Protein AF-A0A8T6VPX7-F1 (afdb_monomer_lite)

Structure (mmCIF, N/CA/C/O backbone):
data_AF-A0A8T6VPX7-F1
#
_entry.id   AF-A0A8T6VPX7-F1
#
loop_
_atom_site.group_PDB
_atom_site.id
_atom_site.type_symbol
_atom_site.label_atom_id
_atom_site.label_alt_id
_atom_site.label_comp_id
_atom_site.label_asym_id
_atom_site.label_entity_id
_atom_site.label_seq_id
_atom_site.pdbx_PDB_ins_code
_atom_site.Cartn_x
_atom_site.Cartn_y
_atom_site.Cartn_z
_atom_site.occupancy
_atom_site.B_iso_or_equiv
_atom_site.auth_seq_id
_atom_site.auth_comp_id
_atom_site.auth_asym_id
_atom_site.auth_atom_id
_atom_site.pdbx_PDB_model_num
ATOM 1 N N . SER A 1 1 ? -3.295 -5.985 3.991 1.00 59.53 1 SER A N 1
ATOM 2 C CA . SER A 1 1 ? -3.040 -4.641 3.441 1.00 59.53 1 SER A CA 1
ATOM 3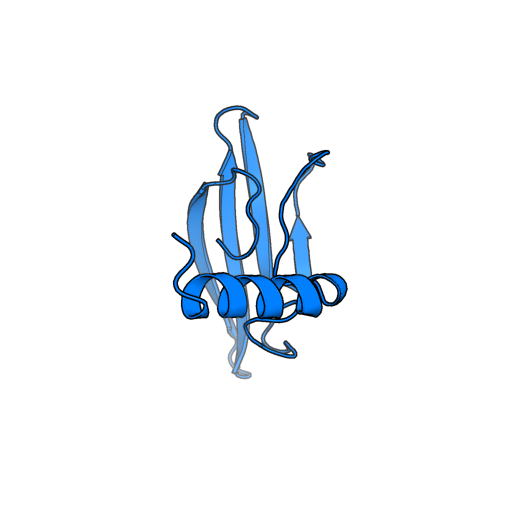 C C . SER A 1 1 ? -1.874 -4.051 4.203 1.00 59.53 1 SER A C 1
ATOM 5 O O . SER A 1 1 ? -1.848 -4.220 5.415 1.00 59.53 1 SER A O 1
ATOM 7 N N . LEU A 1 2 ? -0.921 -3.416 3.520 1.00 76.25 2 LEU A N 1
ATOM 8 C CA . LEU A 1 2 ? 0.216 -2.737 4.157 1.00 76.25 2 LEU A CA 1
ATOM 9 C C . LEU A 1 2 ? -0.209 -1.554 5.039 1.00 76.25 2 LEU A C 1
ATOM 11 O O . LEU A 1 2 ? 0.480 -1.196 5.987 1.00 76.25 2 LEU A O 1
ATOM 15 N N . ILE A 1 3 ? -1.377 -0.991 4.735 1.00 87.56 3 ILE A N 1
ATOM 16 C CA . ILE A 1 3 ? -2.014 0.085 5.484 1.00 87.56 3 ILE A CA 1
ATOM 17 C C . ILE A 1 3 ? -3.382 -0.421 5.930 1.00 87.56 3 ILE A C 1
ATOM 19 O O . ILE A 1 3 ? -4.158 -0.935 5.119 1.00 87.56 3 ILE A O 1
ATOM 23 N N . GLN A 1 4 ? -3.690 -0.297 7.216 1.00 90.69 4 GLN A N 1
ATOM 24 C CA . GLN A 1 4 ? -5.002 -0.639 7.755 1.00 90.69 4 GLN A CA 1
ATOM 25 C C . GLN A 1 4 ? -5.868 0.623 7.793 1.00 90.69 4 GLN A C 1
ATOM 27 O O . GLN A 1 4 ? -5.880 1.377 8.763 1.00 90.69 4 GLN A O 1
ATOM 32 N N . ASP A 1 5 ? -6.581 0.863 6.696 1.00 92.81 5 ASP A N 1
ATOM 33 C CA . ASP A 1 5 ? -7.401 2.060 6.472 1.00 92.81 5 ASP A CA 1
ATOM 34 C C . ASP A 1 5 ? -8.865 1.738 6.125 1.00 92.81 5 ASP A C 1
ATOM 36 O O . ASP A 1 5 ? -9.629 2.616 5.729 1.00 92.81 5 ASP A O 1
ATOM 40 N N . SER A 1 6 ? -9.278 0.480 6.295 1.00 92.94 6 SER A N 1
ATOM 41 C CA . SER A 1 6 ? -10.620 -0.023 5.958 1.00 92.94 6 SER A CA 1
ATOM 42 C C . SER A 1 6 ? -10.991 0.014 4.466 1.00 92.94 6 SER A C 1
ATOM 44 O O . SER A 1 6 ? -12.155 -0.219 4.136 1.00 92.94 6 SER A O 1
ATOM 46 N N . TYR A 1 7 ? -10.047 0.261 3.550 1.00 94.44 7 TYR A N 1
ATOM 47 C CA . TYR A 1 7 ? -10.281 0.083 2.115 1.00 94.44 7 TYR A CA 1
ATOM 48 C C . TYR A 1 7 ? -9.930 -1.353 1.717 1.00 94.44 7 TYR A C 1
ATOM 50 O O . TYR A 1 7 ? -8.776 -1.781 1.771 1.00 94.44 7 TYR A O 1
ATOM 58 N N . ARG A 1 8 ? -10.932 -2.126 1.298 1.00 94.38 8 ARG A N 1
ATOM 59 C CA . ARG A 1 8 ? -10.725 -3.504 0.841 1.00 94.38 8 ARG A CA 1
ATOM 60 C C . ARG A 1 8 ? -10.274 -3.492 -0.615 1.00 94.38 8 ARG A C 1
ATOM 62 O O . ARG A 1 8 ? -10.976 -2.948 -1.465 1.00 94.38 8 ARG A O 1
ATOM 69 N N . LEU A 1 9 ? -9.126 -4.104 -0.902 1.00 94.25 9 LEU A N 1
ATOM 70 C CA . LEU A 1 9 ? -8.625 -4.240 -2.271 1.00 94.25 9 LEU A CA 1
ATOM 71 C C . LEU A 1 9 ? -9.627 -5.013 -3.137 1.00 94.25 9 LEU A C 1
ATOM 73 O O . LEU A 1 9 ? -10.101 -6.079 -2.741 1.00 94.25 9 LEU A O 1
ATOM 77 N N . TYR A 1 10 ? -9.942 -4.461 -4.306 1.00 94.81 10 TYR A N 1
ATOM 78 C CA . TYR A 1 10 ? -10.840 -5.081 -5.289 1.00 94.81 10 TYR A CA 1
ATOM 79 C C . TYR A 1 10 ? -10.279 -5.062 -6.715 1.00 94.81 10 TYR A C 1
ATOM 81 O O . TYR A 1 10 ? -10.814 -5.740 -7.585 1.00 94.81 10 TYR A O 1
ATOM 89 N N . HIS A 1 11 ? -9.211 -4.301 -6.963 1.00 95.62 11 HIS A N 1
ATOM 90 C CA . HIS A 1 11 ? -8.605 -4.177 -8.282 1.00 95.62 11 HIS A CA 1
ATOM 91 C C . HIS A 1 11 ? -7.082 -4.105 -8.174 1.00 95.62 11 HIS A C 1
ATOM 93 O O . HIS A 1 11 ? -6.543 -3.389 -7.323 1.00 95.62 11 HIS A O 1
ATOM 99 N N . HIS A 1 12 ? -6.395 -4.831 -9.053 1.00 95.62 12 HIS A N 1
ATOM 100 C CA . HIS A 1 12 ? -4.941 -4.905 -9.128 1.00 95.62 12 HIS A CA 1
ATOM 101 C C . HIS A 1 1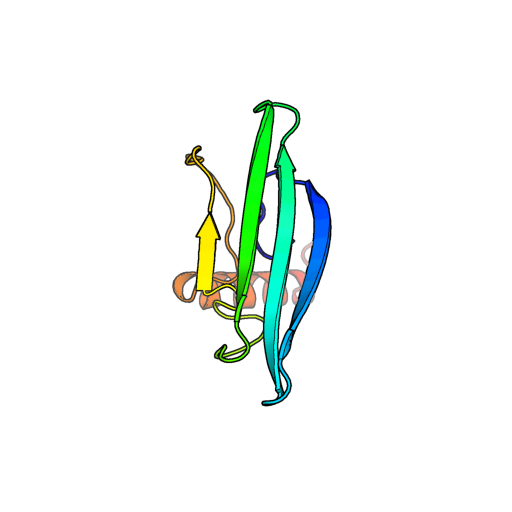2 ? -4.514 -4.875 -10.595 1.00 95.62 12 HIS A C 1
ATOM 103 O O . HIS A 1 12 ? -4.949 -5.714 -11.381 1.00 95.62 12 HIS A O 1
ATOM 109 N N . THR A 1 13 ? -3.658 -3.924 -10.964 1.00 96.88 13 THR A N 1
ATOM 110 C CA . THR A 1 13 ? -3.155 -3.795 -12.336 1.00 96.88 13 THR A CA 1
ATOM 111 C C . THR A 1 13 ? -1.656 -3.598 -12.336 1.00 96.88 13 THR A C 1
ATOM 113 O O . THR A 1 13 ? -1.138 -2.715 -11.651 1.00 96.88 13 THR A O 1
ATOM 116 N N . PHE A 1 14 ? -0.983 -4.396 -13.155 1.00 96.44 14 PHE A N 1
ATOM 117 C CA . PHE A 1 14 ? 0.430 -4.264 -13.465 1.00 96.44 14 PHE A CA 1
ATOM 118 C C . PHE A 1 14 ? 0.562 -3.602 -14.841 1.00 96.44 14 PHE A C 1
ATOM 120 O O . PHE A 1 14 ? 0.082 -4.141 -15.836 1.00 96.44 14 PHE A O 1
ATOM 127 N N . ILE A 1 15 ? 1.163 -2.414 -14.888 1.00 96.31 15 ILE A N 1
ATOM 128 C CA . ILE A 1 15 ? 1.366 -1.639 -16.119 1.00 96.31 15 ILE A CA 1
ATOM 129 C C . ILE A 1 15 ? 2.862 -1.611 -16.399 1.00 96.31 15 ILE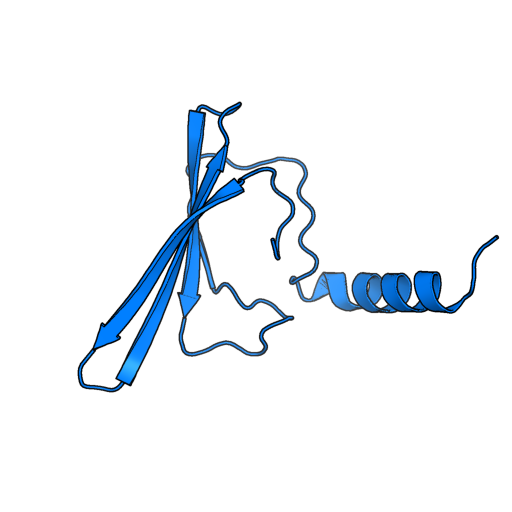 A C 1
ATOM 131 O O . ILE A 1 15 ? 3.642 -1.309 -15.495 1.00 96.31 15 ILE A O 1
ATOM 135 N N . PHE A 1 16 ? 3.256 -1.893 -17.637 1.00 96.88 16 PHE A N 1
ATOM 136 C CA . PHE A 1 16 ? 4.651 -1.898 -18.065 1.00 96.88 16 PHE A CA 1
ATOM 137 C C . PHE A 1 16 ? 4.811 -1.346 -19.481 1.00 96.88 16 PHE A C 1
ATOM 139 O O . PHE A 1 16 ? 3.837 -1.239 -20.225 1.00 96.88 16 PHE A O 1
ATOM 146 N N . ASN A 1 17 ? 6.039 -0.979 -19.843 1.00 96.75 17 ASN A N 1
ATOM 147 C CA . ASN A 1 17 ? 6.397 -0.543 -21.192 1.00 96.75 17 ASN A CA 1
ATOM 148 C C . ASN A 1 17 ? 7.535 -1.392 -21.786 1.00 96.75 17 ASN A C 1
ATOM 150 O O . ASN A 1 17 ? 8.141 -2.221 -21.106 1.00 96.75 17 ASN A O 1
ATOM 154 N N . GLU A 1 18 ? 7.857 -1.151 -23.057 1.00 97.38 18 GLU A N 1
ATOM 155 C CA . GLU A 1 18 ? 8.926 -1.848 -23.794 1.00 97.38 18 GLU A CA 1
ATOM 156 C C . GLU A 1 18 ? 10.329 -1.633 -23.195 1.00 97.38 18 GLU A C 1
ATOM 158 O O . GLU A 1 18 ? 11.244 -2.409 -23.455 1.00 97.38 18 GLU A O 1
ATOM 163 N N . LYS A 1 19 ? 10.507 -0.608 -22.351 1.00 96.62 19 LYS A N 1
ATOM 164 C CA . LYS A 1 19 ? 11.764 -0.308 -21.644 1.00 96.62 19 LYS A CA 1
ATOM 165 C C . LYS A 1 19 ? 11.870 -1.017 -20.287 1.00 96.62 19 LYS A C 1
ATOM 167 O O . LYS A 1 19 ? 12.738 -0.670 -19.486 1.00 96.62 19 LYS A O 1
ATOM 172 N N . ALA A 1 20 ? 10.985 -1.979 -20.011 1.00 92.50 20 ALA A N 1
ATOM 173 C CA . ALA A 1 20 ? 10.879 -2.691 -18.736 1.00 92.50 20 ALA A CA 1
ATOM 174 C C . ALA A 1 20 ? 10.650 -1.769 -17.518 1.00 92.50 20 ALA A C 1
ATOM 176 O O . ALA A 1 20 ? 10.944 -2.127 -16.371 1.00 92.50 20 ALA A O 1
ATOM 177 N N . GLU A 1 21 ? 10.105 -0.572 -17.741 1.00 94.44 21 GLU A N 1
ATOM 178 C CA . GLU A 1 21 ? 9.563 0.238 -16.658 1.00 94.44 21 GLU A CA 1
ATOM 179 C C . GLU A 1 21 ? 8.189 -0.298 -16.283 1.00 94.44 21 GLU A C 1
ATOM 181 O O . GLU A 1 21 ? 7.439 -0.754 -17.146 1.00 94.44 21 GLU A O 1
ATOM 186 N N . TRP A 1 22 ? 7.855 -0.246 -14.995 1.00 93.50 22 TRP A N 1
ATOM 187 C CA . TRP A 1 22 ? 6.577 -0.743 -14.513 1.00 93.50 22 TRP A CA 1
ATOM 188 C C . TRP A 1 22 ? 6.073 0.006 -13.283 1.00 93.50 22 TRP A C 1
ATOM 190 O O . TRP A 1 22 ? 6.829 0.648 -12.541 1.00 93.50 22 TRP A O 1
ATOM 200 N N . ILE A 1 23 ? 4.766 -0.094 -13.076 1.00 94.19 23 ILE A N 1
ATOM 201 C CA . ILE A 1 23 ? 4.054 0.382 -11.896 1.00 94.19 23 ILE A CA 1
ATOM 202 C C . ILE A 1 23 ? 2.910 -0.584 -11.589 1.00 94.19 23 ILE A C 1
ATOM 204 O O . ILE A 1 23 ? 2.212 -1.044 -12.494 1.00 94.19 23 ILE A O 1
ATOM 208 N N . VAL A 1 24 ? 2.695 -0.870 -10.307 1.00 93.94 24 VAL A N 1
ATOM 209 C CA . VAL A 1 24 ? 1.467 -1.528 -9.856 1.00 93.94 24 VAL A CA 1
ATOM 210 C C . VAL A 1 24 ? 0.504 -0.475 -9.325 1.00 93.94 24 VAL A C 1
ATOM 212 O O . VAL A 1 24 ? 0.851 0.343 -8.471 1.00 93.94 24 VAL A O 1
ATOM 215 N N . VAL A 1 25 ? -0.726 -0.505 -9.828 1.00 94.56 25 VAL A N 1
ATOM 216 C CA . VAL A 1 25 ? -1.841 0.299 -9.326 1.00 94.56 25 VAL A CA 1
ATOM 217 C C . VAL A 1 25 ? -2.835 -0.643 -8.666 1.00 94.56 25 VAL A C 1
ATOM 219 O O . VAL A 1 25 ? -3.424 -1.506 -9.316 1.00 94.56 25 VAL A O 1
ATOM 222 N N . GLN A 1 26 ? -3.039 -0.465 -7.365 1.00 94.81 26 GLN A N 1
ATOM 223 C CA . GLN A 1 26 ? -4.070 -1.176 -6.613 1.00 94.81 26 GLN A CA 1
ATOM 224 C C . GLN A 1 26 ? -5.205 -0.216 -6.278 1.00 94.81 26 GLN A C 1
ATOM 226 O O . GLN A 1 26 ? -4.952 0.948 -5.963 1.00 94.81 26 GLN A O 1
ATOM 231 N N . GLN A 1 27 ? -6.449 -0.691 -6.324 1.00 95.19 27 GLN A N 1
ATOM 232 C CA . GLN A 1 27 ? -7.600 0.069 -5.842 1.00 95.19 27 GLN A CA 1
ATOM 233 C C . GLN A 1 27 ? -8.277 -0.669 -4.692 1.00 95.19 27 GLN A C 1
ATOM 235 O O . GLN A 1 27 ? -8.579 -1.863 -4.782 1.00 95.19 27 GLN A O 1
ATOM 240 N N . GLY A 1 28 ? -8.511 0.070 -3.612 1.00 95.44 28 GLY A N 1
ATOM 241 C CA . GLY A 1 28 ? -9.332 -0.350 -2.488 1.00 95.44 28 GLY A CA 1
ATOM 242 C C . GLY A 1 28 ? -10.646 0.418 -2.468 1.00 95.44 28 GLY A C 1
ATOM 243 O O . GLY A 1 28 ? -10.670 1.607 -2.783 1.00 95.44 28 GLY A O 1
ATOM 244 N N . ILE A 1 29 ? -11.733 -0.252 -2.096 1.00 96.00 29 ILE A N 1
ATOM 245 C CA . ILE A 1 29 ? -13.059 0.346 -1.932 1.00 96.00 29 ILE A CA 1
ATOM 246 C C . ILE A 1 29 ? -13.415 0.408 -0.449 1.00 96.00 29 ILE A C 1
ATOM 248 O O . ILE A 1 29 ? -13.179 -0.545 0.298 1.00 96.00 29 ILE A O 1
ATOM 252 N N . ASN A 1 30 ? -14.001 1.524 -0.027 1.00 95.75 30 ASN A N 1
ATOM 253 C CA . ASN A 1 30 ? -14.625 1.663 1.278 1.00 95.75 30 ASN A CA 1
ATOM 254 C C . ASN A 1 30 ? -16.123 1.895 1.070 1.00 95.75 30 ASN A C 1
ATOM 256 O O . ASN A 1 30 ? -16.559 2.986 0.710 1.00 95.75 30 ASN A O 1
ATOM 260 N N . GLN A 1 31 ? -16.917 0.849 1.298 1.00 94.75 31 GLN A N 1
ATOM 261 C CA . GLN A 1 31 ? -18.367 0.894 1.090 1.00 94.75 31 GLN A CA 1
ATOM 262 C C . GLN A 1 31 ? -19.070 1.852 2.058 1.00 94.75 31 GLN A C 1
ATOM 264 O O . GLN A 1 31 ? -20.048 2.481 1.674 1.00 94.75 31 GLN A O 1
ATOM 269 N N . LYS A 1 32 ? -18.552 2.012 3.285 1.00 94.25 32 LYS A N 1
ATOM 270 C CA . LYS A 1 32 ? -19.132 2.927 4.282 1.00 94.25 32 LYS A CA 1
ATOM 271 C C . LYS A 1 32 ? -18.978 4.390 3.867 1.00 94.25 32 LYS A C 1
ATOM 273 O O . LYS A 1 32 ? -19.874 5.186 4.104 1.00 94.25 32 LYS A O 1
ATOM 278 N N . LEU A 1 33 ? -17.845 4.730 3.253 1.00 93.88 33 LEU A N 1
ATOM 279 C CA . LEU A 1 33 ? -17.557 6.077 2.752 1.00 93.88 33 LEU A CA 1
ATOM 280 C C . LEU A 1 33 ? -18.000 6.285 1.296 1.00 93.88 33 LEU A C 1
ATOM 282 O O . LEU A 1 33 ? -17.886 7.396 0.784 1.00 93.88 33 LEU A O 1
ATOM 286 N N . GLY A 1 34 ? -18.469 5.230 0.620 1.00 94.69 34 GLY A N 1
ATOM 287 C CA . GLY A 1 34 ? -18.914 5.282 -0.773 1.00 94.69 34 GLY A CA 1
ATOM 288 C C . GLY A 1 34 ? -17.818 5.693 -1.760 1.00 94.69 34 GLY A C 1
ATOM 289 O O . GLY A 1 34 ? -18.117 6.290 -2.791 1.00 94.69 34 GLY A O 1
ATOM 290 N N . ASN A 1 35 ? -16.546 5.433 -1.450 1.00 96.06 35 ASN A N 1
ATOM 291 C CA . ASN A 1 35 ? -15.418 5.905 -2.250 1.00 96.06 35 ASN A CA 1
ATOM 292 C C . ASN A 1 35 ? -14.345 4.822 -2.463 1.00 96.06 35 ASN A C 1
ATOM 294 O O . ASN A 1 35 ? -14.364 3.743 -1.865 1.00 96.06 35 ASN A O 1
ATOM 298 N N . ALA A 1 36 ? -13.390 5.132 -3.340 1.00 95.62 36 ALA A N 1
ATOM 299 C CA . ALA A 1 36 ? -12.228 4.298 -3.611 1.00 95.62 36 ALA A CA 1
ATOM 300 C C . ALA A 1 36 ? -10.920 5.066 -3.370 1.00 95.62 36 ALA A C 1
ATOM 302 O O . ALA A 1 36 ? -10.861 6.299 -3.442 1.00 95.62 36 ALA A O 1
ATOM 303 N N . ARG A 1 37 ? -9.857 4.314 -3.094 1.00 95.38 37 ARG A N 1
ATOM 304 C CA . ARG A 1 37 ? -8.491 4.795 -2.874 1.00 95.38 37 ARG A CA 1
ATOM 305 C C . ARG A 1 37 ? -7.539 4.024 -3.778 1.00 95.38 37 ARG A C 1
ATOM 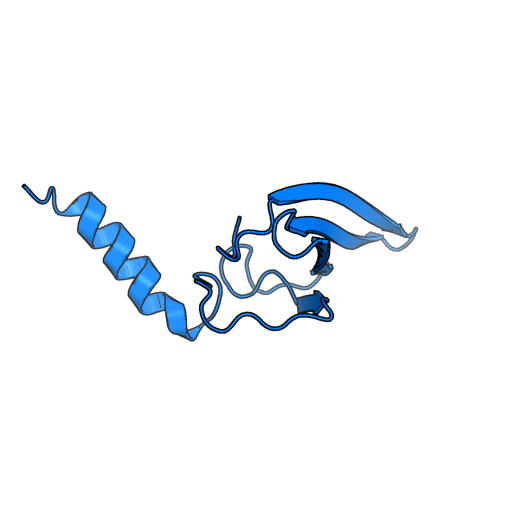307 O O . ARG A 1 37 ? -7.669 2.809 -3.911 1.00 95.38 37 ARG A O 1
ATOM 314 N N . ARG A 1 38 ? -6.589 4.726 -4.400 1.00 95.12 38 ARG A N 1
ATOM 315 C CA . ARG A 1 38 ? -5.545 4.122 -5.240 1.00 95.12 38 ARG A CA 1
ATOM 316 C C . ARG A 1 38 ? -4.209 4.107 -4.514 1.00 95.12 38 ARG A C 1
ATOM 318 O O . ARG A 1 38 ? -3.831 5.120 -3.933 1.00 95.12 38 ARG A O 1
ATOM 325 N N . TYR A 1 39 ? -3.495 2.994 -4.615 1.00 93.69 39 TYR A N 1
ATOM 326 C CA . TYR A 1 39 ? -2.135 2.817 -4.112 1.00 93.69 39 TYR A CA 1
ATOM 327 C C . TYR A 1 39 ? -1.216 2.570 -5.302 1.00 93.69 39 TYR A C 1
ATOM 329 O O . TYR A 1 39 ? -1.492 1.698 -6.130 1.00 93.69 39 TYR A O 1
ATOM 337 N N . HIS A 1 40 ? -0.156 3.363 -5.408 1.00 92.62 40 HIS A N 1
ATOM 338 C CA . HIS A 1 40 ? 0.784 3.313 -6.518 1.00 92.62 40 HIS A CA 1
ATOM 339 C C . HIS A 1 40 ? 2.147 2.811 -6.046 1.00 92.62 40 HIS A C 1
ATOM 341 O O . HIS A 1 40 ? 2.823 3.454 -5.236 1.00 92.62 40 HIS A O 1
ATOM 347 N N . TRP A 1 41 ? 2.558 1.701 -6.641 1.00 91.06 41 TRP A N 1
ATOM 348 C CA . TRP A 1 41 ? 3.787 0.982 -6.350 1.00 91.06 41 TRP A CA 1
ATOM 349 C C . TRP A 1 41 ? 4.745 1.151 -7.531 1.00 91.06 41 TRP A C 1
ATOM 351 O O . TRP A 1 41 ? 4.595 0.471 -8.553 1.00 91.06 41 TRP A O 1
ATOM 361 N N . PRO A 1 42 ? 5.691 2.094 -7.462 1.00 88.75 42 PRO A N 1
ATOM 362 C CA . PRO A 1 42 ? 6.641 2.295 -8.544 1.00 88.75 42 PRO A CA 1
ATOM 363 C C . PRO A 1 42 ? 7.691 1.179 -8.588 1.00 88.75 42 PRO A C 1
ATOM 365 O O . PRO A 1 42 ? 8.043 0.584 -7.568 1.00 88.75 42 PRO A O 1
ATOM 368 N N . ARG A 1 43 ? 8.309 0.998 -9.760 1.00 87.38 43 ARG A N 1
ATOM 369 C CA . ARG A 1 43 ? 9.498 0.146 -9.916 1.00 87.38 43 ARG A CA 1
ATOM 370 C C . ARG A 1 43 ? 10.607 0.456 -8.908 1.00 87.38 43 ARG A C 1
ATOM 372 O O . ARG A 1 43 ? 11.217 -0.459 -8.370 1.00 87.38 43 ARG A O 1
ATOM 379 N N . LYS A 1 44 ? 10.891 1.742 -8.678 1.00 85.12 44 LYS A N 1
ATOM 380 C CA . LYS A 1 44 ? 11.904 2.193 -7.712 1.00 85.12 44 LYS A CA 1
ATOM 381 C C . LYS A 1 44 ? 11.276 2.333 -6.326 1.00 85.12 44 LYS A C 1
ATOM 383 O O . LYS A 1 44 ? 10.585 3.319 -6.080 1.00 85.12 44 LYS A O 1
ATOM 388 N N . HIS A 1 45 ? 11.557 1.382 -5.448 1.00 81.38 45 HIS A N 1
ATOM 389 C CA . HIS A 1 45 ? 11.206 1.407 -4.028 1.00 81.38 45 HIS A CA 1
ATOM 390 C C . HIS A 1 45 ? 12.408 0.920 -3.207 1.00 81.38 45 HIS A C 1
ATOM 392 O O . HIS A 1 45 ? 13.251 0.191 -3.726 1.00 81.38 45 HIS A O 1
ATOM 398 N N . ASN A 1 46 ? 12.505 1.349 -1.947 1.00 74.94 46 ASN A N 1
ATOM 399 C CA . ASN A 1 46 ? 13.633 0.993 -1.081 1.00 74.94 46 ASN A CA 1
ATOM 400 C C . ASN A 1 46 ? 13.546 -0.470 -0.621 1.00 74.94 46 ASN A C 1
ATOM 402 O O . ASN A 1 46 ? 14.538 -1.190 -0.619 1.00 74.94 46 ASN A O 1
ATOM 406 N N . ASN A 1 47 ? 12.346 -0.899 -0.226 1.00 80.31 47 ASN A N 1
ATOM 407 C CA . ASN A 1 47 ? 12.029 -2.236 0.270 1.00 80.31 47 ASN A CA 1
ATOM 408 C C . ASN A 1 47 ? 10.513 -2.473 0.094 1.00 80.31 47 ASN A C 1
ATOM 410 O O . ASN A 1 47 ? 9.740 -1.526 -0.013 1.00 80.31 47 ASN A O 1
ATOM 414 N N . LEU A 1 48 ? 10.083 -3.734 0.069 1.00 80.12 48 LEU A N 1
ATOM 415 C CA . LEU A 1 48 ? 8.681 -4.151 0.120 1.00 80.12 48 LEU A CA 1
ATOM 416 C C . LEU A 1 48 ? 8.002 -3.861 1.472 1.00 80.12 48 LEU A C 1
ATOM 418 O O . LEU A 1 48 ? 6.776 -3.849 1.541 1.00 80.12 48 LEU A O 1
ATOM 422 N N . VAL A 1 49 ? 8.784 -3.648 2.536 1.00 82.94 49 VAL A N 1
ATOM 423 C CA . VAL A 1 49 ? 8.283 -3.399 3.901 1.00 82.94 49 VAL A CA 1
ATOM 424 C C . VAL A 1 49 ? 8.295 -1.914 4.269 1.00 82.94 49 VAL A C 1
ATOM 426 O O . VAL A 1 49 ? 7.378 -1.449 4.939 1.00 82.94 49 VAL A O 1
ATOM 429 N N . LEU A 1 50 ? 9.311 -1.170 3.824 1.00 86.31 50 LEU A N 1
ATOM 430 C CA . LEU A 1 50 ? 9.511 0.239 4.163 1.00 86.31 50 LEU A CA 1
ATOM 431 C C . LEU A 1 50 ? 9.101 1.125 2.987 1.00 86.31 50 LEU A C 1
ATOM 433 O O . LEU A 1 50 ? 9.768 1.123 1.952 1.00 86.31 50 LEU A O 1
ATOM 437 N N . GLU A 1 51 ? 8.013 1.871 3.174 1.00 85.88 51 GLU A N 1
ATOM 438 C CA . GLU A 1 51 ? 7.459 2.832 2.213 1.00 85.88 51 GLU A CA 1
ATOM 439 C C . GLU A 1 51 ? 7.385 2.298 0.762 1.00 85.88 51 GLU A C 1
ATOM 441 O O . GLU A 1 51 ? 7.865 2.939 -0.179 1.00 85.88 51 GLU A O 1
ATOM 446 N N . PRO A 1 52 ? 6.780 1.116 0.528 1.00 83.88 52 PRO A N 1
ATOM 447 C CA . PRO A 1 52 ? 6.751 0.502 -0.804 1.00 83.88 52 PRO A CA 1
ATOM 448 C C . PRO A 1 52 ? 5.825 1.245 -1.780 1.00 83.88 52 PRO A C 1
ATOM 450 O O . PRO A 1 52 ? 5.955 1.125 -3.000 1.00 83.88 52 PRO A O 1
ATOM 453 N N . ASN A 1 53 ? 4.884 2.028 -1.245 1.00 80.25 53 ASN A N 1
ATOM 454 C CA . ASN A 1 53 ? 3.975 2.873 -2.003 1.00 80.25 53 ASN A CA 1
ATOM 455 C C . ASN A 1 53 ? 4.496 4.299 -2.040 1.00 80.25 53 ASN A C 1
ATOM 457 O O . ASN A 1 53 ? 4.639 4.936 -1.003 1.00 80.25 53 ASN A O 1
ATOM 461 N N . LYS A 1 54 ? 4.674 4.847 -3.241 1.00 82.31 54 LYS A N 1
ATOM 462 C CA . LYS A 1 54 ? 5.123 6.238 -3.389 1.00 82.31 54 LYS A CA 1
ATOM 463 C C . LYS A 1 54 ? 3.972 7.239 -3.417 1.00 82.31 54 LYS A C 1
ATOM 465 O O . LYS A 1 54 ? 4.184 8.429 -3.221 1.00 82.31 54 LYS A O 1
ATOM 470 N N . SER A 1 55 ? 2.749 6.783 -3.692 1.00 84.69 55 SER A N 1
ATOM 471 C CA . SER A 1 55 ? 1.573 7.652 -3.600 1.00 84.69 55 SER A CA 1
ATOM 472 C C . SER A 1 55 ? 0.299 6.887 -3.264 1.00 84.69 55 SER A C 1
ATOM 474 O O . SER A 1 55 ? 0.065 5.774 -3.742 1.00 84.69 55 SER A O 1
ATOM 476 N N . ILE A 1 56 ? -0.531 7.532 -2.444 1.00 91.06 56 ILE A N 1
ATOM 477 C CA . ILE A 1 56 ? -1.875 7.096 -2.073 1.00 91.06 56 ILE A CA 1
ATOM 478 C C . ILE A 1 56 ? -2.824 8.219 -2.475 1.00 91.06 56 ILE A C 1
ATOM 480 O O . ILE A 1 56 ? -2.699 9.343 -1.995 1.00 91.06 56 ILE A O 1
ATOM 484 N N . LEU A 1 57 ? -3.762 7.929 -3.373 1.00 93.31 57 LEU A N 1
ATOM 485 C CA . LEU A 1 57 ? -4.684 8.923 -3.916 1.00 93.31 57 LEU A CA 1
ATOM 486 C C . LEU A 1 57 ? -6.115 8.619 -3.489 1.00 93.31 57 LEU A C 1
ATOM 488 O O . LEU A 1 57 ? -6.680 7.580 -3.837 1.00 93.31 57 LEU A O 1
ATOM 492 N N . CYS A 1 58 ? -6.713 9.561 -2.768 1.00 92.19 58 CYS A N 1
ATOM 493 C CA . CYS A 1 58 ? -8.119 9.564 -2.391 1.00 92.19 58 CYS A CA 1
ATOM 494 C C . CYS A 1 58 ? -8.537 11.002 -2.058 1.00 92.19 58 CYS A C 1
ATOM 496 O O . CYS A 1 58 ? -7.724 11.771 -1.553 1.00 92.19 58 CYS A O 1
ATOM 498 N N . LYS A 1 59 ? -9.803 11.363 -2.301 1.00 90.62 59 LYS A N 1
ATOM 499 C CA . LYS A 1 59 ? -10.343 12.665 -1.868 1.00 90.62 59 LYS A CA 1
ATOM 500 C C . LYS A 1 59 ? -10.520 12.745 -0.347 1.00 90.62 59 LYS A C 1
ATOM 502 O O . LYS A 1 59 ? -10.522 13.834 0.213 1.00 90.62 59 LYS A O 1
ATOM 507 N N . THR A 1 60 ? -10.677 11.601 0.316 1.00 93.62 60 THR A N 1
ATOM 508 C CA . THR A 1 60 ? -10.983 11.524 1.746 1.00 93.62 60 THR A CA 1
ATOM 509 C C . THR A 1 60 ? -9.729 11.224 2.558 1.00 93.62 60 THR A C 1
ATOM 511 O O . THR A 1 60 ? -9.073 10.193 2.362 1.00 93.62 60 THR A O 1
ATOM 514 N N . LYS A 1 61 ? -9.437 12.101 3.522 1.00 92.44 61 LYS A N 1
ATOM 515 C CA . LYS A 1 61 ? -8.446 11.870 4.574 1.00 92.44 61 LYS A CA 1
ATOM 516 C C . LYS A 1 61 ? -9.126 11.180 5.756 1.00 92.44 61 LYS A C 1
ATOM 518 O O . LYS A 1 61 ? -10.216 11.575 6.153 1.00 92.44 61 LYS A O 1
ATOM 523 N N . LEU A 1 62 ? -8.496 10.138 6.288 1.00 92.38 62 LEU A N 1
ATOM 524 C CA . LEU A 1 62 ? -8.951 9.468 7.505 1.00 92.38 62 LEU A CA 1
ATOM 525 C C . LEU A 1 62 ? -8.168 10.013 8.698 1.00 92.38 62 LEU A C 1
ATOM 527 O O . LEU A 1 62 ? -6.971 10.261 8.570 1.00 92.38 62 LEU A O 1
ATOM 531 N N . GLU A 1 63 ? -8.831 10.175 9.840 1.00 92.25 63 GLU A N 1
ATOM 532 C CA . GLU A 1 63 ? -8.196 10.687 11.063 1.00 92.25 63 GLU A CA 1
ATOM 533 C C . GLU A 1 63 ? -7.282 9.659 11.730 1.00 92.25 63 GLU A C 1
ATOM 535 O O . GLU A 1 63 ? -6.241 10.012 12.274 1.00 92.25 63 GLU A O 1
ATOM 540 N N . ARG A 1 64 ? -7.671 8.380 11.691 1.00 92.06 64 ARG A N 1
ATOM 541 C CA . ARG A 1 64 ? -6.941 7.281 12.328 1.00 92.06 64 ARG A CA 1
ATOM 542 C C . ARG A 1 64 ? -6.781 6.131 11.350 1.00 92.06 64 ARG A C 1
ATOM 544 O O . ARG A 1 64 ? -7.768 5.543 10.910 1.00 92.06 64 ARG A O 1
ATOM 551 N N . VAL A 1 65 ? -5.533 5.833 11.017 1.00 92.94 65 VAL A N 1
ATOM 552 C CA . VAL A 1 65 ? -5.117 4.692 10.197 1.00 92.94 65 VAL A CA 1
ATOM 553 C C . VAL A 1 65 ? -3.845 4.115 10.794 1.00 92.94 65 VAL A C 1
ATOM 555 O O . VAL A 1 65 ? -3.063 4.854 11.389 1.00 92.94 65 VAL A O 1
ATOM 558 N N . LEU A 1 66 ? -3.633 2.812 10.628 1.00 93.06 66 LEU A N 1
ATOM 559 C CA . LEU A 1 66 ? -2.357 2.197 10.976 1.00 93.06 66 LEU A CA 1
ATOM 560 C C . LEU A 1 66 ? -1.529 2.005 9.707 1.00 93.06 66 LEU A C 1
ATOM 562 O O . LEU A 1 66 ? -1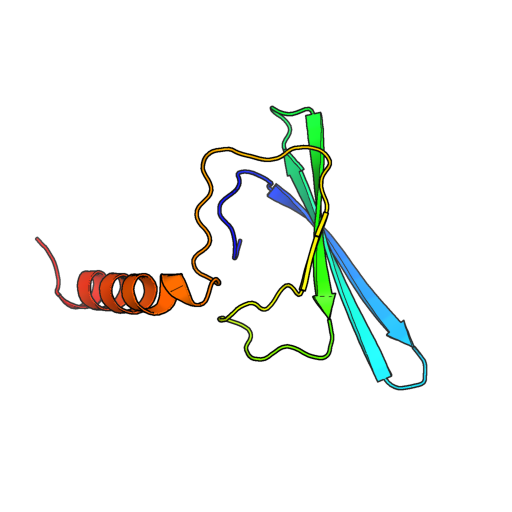.930 1.269 8.803 1.00 93.06 66 LEU A O 1
ATOM 566 N N . ASP A 1 67 ? -0.368 2.648 9.667 1.00 92.19 67 ASP A N 1
ATOM 567 C CA . ASP A 1 67 ? 0.645 2.448 8.636 1.00 92.19 67 ASP A CA 1
ATOM 568 C C . ASP A 1 67 ? 1.910 1.870 9.278 1.00 92.19 67 ASP A C 1
ATOM 570 O O . ASP A 1 67 ? 2.719 2.582 9.876 1.00 92.19 67 ASP A O 1
ATOM 574 N N . MET A 1 68 ? 2.072 0.552 9.170 1.00 92.38 68 MET A N 1
ATOM 575 C CA . MET A 1 68 ? 3.276 -0.123 9.656 1.00 92.38 68 MET A CA 1
ATOM 576 C C . MET A 1 68 ? 4.420 -0.056 8.646 1.00 92.38 68 MET A C 1
ATOM 578 O O . MET A 1 68 ? 5.500 -0.530 8.967 1.00 92.38 68 MET A O 1
ATOM 582 N N . THR A 1 69 ? 4.216 0.515 7.456 1.00 90.31 69 THR A N 1
ATOM 583 C CA . THR A 1 69 ? 5.259 0.643 6.427 1.00 90.31 69 THR A CA 1
ATOM 584 C C . THR A 1 69 ? 6.030 1.951 6.488 1.00 90.31 69 THR A C 1
ATOM 586 O O . THR A 1 69 ? 7.080 2.054 5.862 1.00 90.31 69 THR A O 1
ATOM 589 N N . HIS A 1 70 ? 5.541 2.937 7.239 1.00 90.75 70 HIS A N 1
ATOM 590 C CA . HIS A 1 70 ? 6.238 4.202 7.450 1.00 90.75 70 HIS A CA 1
ATOM 591 C C . HIS A 1 70 ? 7.545 3.998 8.233 1.00 90.75 70 HIS A C 1
ATOM 593 O O . HIS A 1 70 ? 7.605 3.146 9.123 1.00 90.75 70 HIS A O 1
ATOM 599 N N . GLY A 1 71 ? 8.578 4.800 7.956 1.00 89.81 71 GLY A N 1
ATOM 600 C CA . GLY A 1 71 ? 9.877 4.666 8.636 1.00 89.81 71 GLY A CA 1
ATOM 601 C C . GLY A 1 71 ? 9.811 4.822 10.153 1.00 89.81 71 GLY A C 1
ATOM 602 O O . GLY A 1 71 ? 10.451 4.073 10.887 1.00 89.81 71 GLY A O 1
ATOM 603 N N . GLU A 1 72 ? 8.949 5.710 10.643 1.00 92.69 72 GLU A N 1
ATOM 604 C CA . GLU A 1 72 ? 8.728 5.896 12.086 1.00 92.69 72 GLU A CA 1
ATOM 605 C C . GLU A 1 72 ? 8.118 4.663 12.779 1.00 92.69 72 GLU A C 1
ATOM 607 O O . GLU A 1 72 ? 8.224 4.514 13.997 1.00 92.69 72 GLU A O 1
ATOM 612 N N . SER A 1 73 ? 7.522 3.743 12.015 1.00 93.19 73 SER A N 1
ATOM 613 C CA . SER A 1 73 ? 6.923 2.513 12.536 1.00 93.19 73 SER A CA 1
ATOM 614 C C . SER A 1 73 ? 7.939 1.381 12.743 1.00 93.19 73 SER A C 1
ATOM 616 O O . SER A 1 73 ? 7.553 0.327 13.249 1.00 93.19 73 SER A O 1
ATOM 618 N N . GLU A 1 74 ? 9.229 1.559 12.425 1.00 92.38 74 GLU A N 1
ATOM 619 C CA . GLU A 1 74 ? 10.246 0.496 12.535 1.00 92.38 74 GLU A CA 1
ATOM 620 C C . GLU A 1 74 ? 10.325 -0.104 13.950 1.00 92.38 74 GLU A C 1
ATOM 622 O O . GLU A 1 74 ? 10.353 -1.325 14.129 1.00 92.38 74 GLU A O 1
ATOM 627 N N . ARG A 1 75 ? 10.300 0.743 14.988 1.00 94.38 75 ARG A N 1
ATOM 628 C CA . ARG A 1 75 ? 10.297 0.273 16.382 1.00 94.38 75 ARG A CA 1
ATOM 629 C C . ARG A 1 75 ? 9.048 -0.552 16.696 1.00 94.38 75 ARG A C 1
ATOM 631 O O . ARG A 1 75 ? 9.150 -1.575 17.370 1.00 94.38 75 ARG A O 1
ATOM 638 N N . ASN A 1 76 ? 7.890 -0.142 16.182 1.00 94.06 76 ASN A N 1
ATOM 639 C CA . ASN A 1 76 ? 6.631 -0.859 16.383 1.00 94.06 76 ASN A CA 1
ATOM 640 C C . ASN A 1 76 ? 6.651 -2.223 15.682 1.00 94.06 76 ASN A C 1
ATOM 642 O O . ASN A 1 76 ? 6.127 -3.193 16.230 1.00 94.06 76 ASN A O 1
ATOM 646 N N . GLN A 1 77 ? 7.276 -2.320 14.501 1.00 92.12 77 GLN A N 1
ATOM 647 C CA . GLN A 1 77 ? 7.461 -3.592 13.795 1.00 92.12 77 GLN A CA 1
ATOM 648 C C . GLN A 1 77 ? 8.282 -4.572 14.647 1.00 92.12 77 GLN A C 1
ATOM 650 O O . GLN A 1 77 ? 7.851 -5.704 14.849 1.00 92.12 77 GLN A O 1
ATOM 655 N N . LYS A 1 78 ? 9.419 -4.121 15.203 1.00 93.31 78 LYS A N 1
ATOM 656 C CA . LYS A 1 78 ? 10.294 -4.944 16.061 1.00 93.31 78 LYS A CA 1
ATOM 657 C C . LYS A 1 78 ? 9.570 -5.426 17.317 1.00 93.31 78 LYS A C 1
ATOM 659 O O . LYS A 1 78 ? 9.503 -6.625 17.554 1.00 93.31 78 LYS A O 1
ATOM 664 N N . ILE A 1 79 ? 8.924 -4.509 18.042 1.00 94.31 79 ILE A N 1
ATOM 665 C CA . ILE A 1 79 ? 8.166 -4.848 19.257 1.00 94.31 79 ILE A CA 1
ATOM 666 C C . ILE A 1 79 ? 7.035 -5.836 18.952 1.00 94.31 79 ILE A C 1
ATOM 668 O O . ILE A 1 79 ? 6.787 -6.737 19.744 1.00 94.31 79 ILE A O 1
ATOM 672 N N . SER A 1 80 ? 6.357 -5.701 17.808 1.00 92.25 80 SER A N 1
ATOM 673 C CA . SER A 1 80 ? 5.296 -6.641 17.420 1.00 92.25 80 SER A CA 1
ATOM 674 C C . SER A 1 80 ? 5.833 -8.067 17.261 1.00 92.25 80 SER A C 1
ATOM 676 O O . SER A 1 80 ? 5.186 -9.018 17.693 1.00 92.25 80 SER A O 1
ATOM 678 N N . VAL A 1 81 ? 7.025 -8.217 16.675 1.00 92.00 81 VAL A N 1
ATOM 679 C CA . VAL A 1 81 ? 7.704 -9.514 16.534 1.00 92.00 81 VAL A CA 1
ATOM 680 C C . VAL A 1 81 ? 8.161 -10.041 17.896 1.00 92.00 81 VAL A C 1
ATOM 682 O O . VAL A 1 81 ? 7.908 -11.202 18.214 1.00 92.00 81 VAL A O 1
ATOM 685 N N . ASP A 1 82 ? 8.760 -9.188 18.729 1.00 94.81 82 ASP A N 1
ATOM 686 C CA . ASP A 1 82 ? 9.196 -9.550 20.083 1.00 94.81 82 ASP A CA 1
ATOM 687 C C . ASP A 1 82 ? 8.020 -10.009 20.955 1.00 94.81 82 ASP A C 1
ATOM 689 O O . ASP A 1 82 ? 8.129 -10.982 21.702 1.00 94.81 82 ASP A O 1
ATOM 693 N N . LEU A 1 83 ? 6.861 -9.357 20.828 1.00 93.81 83 LEU A N 1
ATOM 694 C CA . LEU A 1 83 ? 5.660 -9.716 21.573 1.00 93.81 83 LEU A CA 1
ATOM 695 C C . LEU A 1 83 ? 5.162 -11.112 21.186 1.00 93.81 83 LEU A C 1
ATOM 697 O O . LEU A 1 83 ? 4.851 -11.904 22.064 1.00 93.81 83 LEU A O 1
ATOM 701 N N . VAL A 1 84 ? 5.146 -11.452 19.895 1.00 92.31 84 VAL A N 1
ATOM 702 C CA . VAL A 1 84 ? 4.771 -12.806 19.446 1.00 92.31 84 VAL A CA 1
ATOM 703 C C . VAL A 1 84 ? 5.790 -13.847 19.926 1.00 92.31 84 VAL A C 1
ATOM 705 O O . VAL A 1 84 ? 5.407 -14.936 20.347 1.00 92.31 84 VAL A O 1
ATOM 708 N N . ASN A 1 85 ? 7.080 -13.505 19.920 1.00 93.44 85 ASN A N 1
ATOM 709 C CA . ASN A 1 85 ? 8.158 -14.415 20.317 1.00 93.44 85 ASN A CA 1
ATOM 710 C C . ASN A 1 85 ? 8.312 -14.585 21.836 1.00 93.44 85 ASN A C 1
ATOM 712 O O . ASN A 1 85 ? 8.887 -15.574 22.285 1.00 93.44 85 ASN A O 1
ATOM 716 N N . SER A 1 86 ? 7.808 -13.648 22.639 1.00 89.25 86 SER A N 1
ATOM 717 C CA . SER A 1 86 ? 7.944 -13.671 24.105 1.00 89.25 86 SER A CA 1
ATOM 718 C C . SER A 1 86 ? 6.965 -14.617 24.813 1.00 89.25 86 SER A C 1
ATOM 720 O O . SER A 1 86 ? 6.972 -14.687 26.040 1.00 89.25 86 SER A O 1
ATOM 722 N N . ASN A 1 87 ? 6.161 -15.375 24.055 1.00 79.25 87 ASN A N 1
ATOM 723 C CA . ASN A 1 87 ? 5.131 -16.291 24.554 1.00 79.25 87 ASN A CA 1
ATOM 724 C C . ASN A 1 87 ? 4.279 -15.672 25.690 1.00 79.25 87 ASN A C 1
ATOM 726 O O . ASN A 1 87 ? 4.206 -16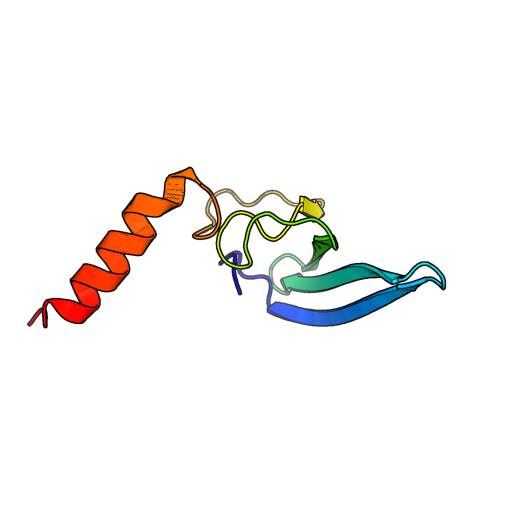.239 26.788 1.00 79.25 87 ASN A O 1
ATOM 730 N N . PRO A 1 88 ? 3.699 -14.475 25.467 1.00 68.12 88 PRO A N 1
ATOM 731 C CA . PRO A 1 88 ? 2.923 -13.774 26.477 1.00 68.12 88 PRO A CA 1
ATOM 732 C C . PRO A 1 88 ? 1.723 -14.639 26.875 1.00 68.12 88 PRO A C 1
ATOM 734 O O . PRO A 1 88 ? 0.971 -15.101 26.017 1.00 68.12 88 PRO A O 1
ATOM 737 N N . LYS A 1 89 ? 1.601 -14.897 28.180 1.00 61.47 89 LYS A N 1
ATOM 738 C CA . LYS A 1 89 ? 0.456 -15.595 28.774 1.00 61.47 89 LYS A CA 1
ATOM 739 C C . LYS A 1 89 ? -0.749 -14.677 28.896 1.00 61.47 89 LYS A C 1
ATOM 741 O O . LYS A 1 89 ? -0.534 -13.485 29.208 1.00 61.47 89 LYS A O 1
#

Radius of gyration: 15.64 Å; chains: 1; bounding box: 33×29×53 Å

Sequence (89 aa):
SLIQDSYRLYHHTFIFNEKAEWIVVQQGINQKLGNARRYHWPRKHNNLVLEPNKSILCKTKLERVLDMTHGESERNQKISVDLVNSNPK

Secondary structure (DSSP, 8-state):
--EESS-EEEEEEEEE-TTS-EEEEEEEEETTTTEEEEEEEES--S-SSSS--SEEE-SPPPS--EESSSGGGHHHHHHHHHHHHT---

Foldseek 3Di:
DLKAPQFQWDDWDWDADPVRWIKIWIKGDRVVVRWIKIFIAGPDDPDPQACRTPDIDDPDDDPDMDRCNYPVNPVVVVVVVVVVVVPDD

pLDDT: mean 90.59, std 7.12, range [59.53, 97.38]